Protein AF-A0A3M4RQ58-F1 (afdb_monomer)

Structure (mmCIF, N/CA/C/O backbone):
data_AF-A0A3M4RQ58-F1
#
_entry.id   AF-A0A3M4RQ58-F1
#
loop_
_atom_site.group_PDB
_atom_site.id
_atom_site.type_symbol
_atom_site.label_atom_id
_atom_site.label_alt_id
_atom_site.label_comp_id
_atom_site.label_asym_id
_atom_site.label_entity_id
_atom_site.label_seq_id
_atom_site.pdbx_PDB_ins_code
_atom_site.Cartn_x
_atom_site.Cartn_y
_atom_site.Cartn_z
_atom_site.occupancy
_atom_site.B_iso_or_equiv
_atom_site.auth_seq_id
_atom_site.auth_comp_id
_atom_site.auth_asym_id
_atom_site.auth_atom_id
_atom_site.pdbx_PDB_model_num
ATOM 1 N N . MET A 1 1 ? 8.831 4.103 -53.125 1.00 47.00 1 MET A N 1
ATOM 2 C CA . MET A 1 1 ? 9.579 4.898 -52.125 1.00 47.00 1 MET A CA 1
ATOM 3 C C . MET A 1 1 ? 10.170 3.948 -51.101 1.00 47.00 1 MET A C 1
ATOM 5 O O . MET A 1 1 ? 9.420 3.362 -50.334 1.00 47.00 1 MET A O 1
ATOM 9 N N . THR A 1 2 ? 11.484 3.748 -51.118 1.00 54.84 2 THR A N 1
ATOM 10 C CA . THR A 1 2 ? 12.206 3.005 -50.078 1.00 54.84 2 THR A CA 1
ATOM 11 C C . THR A 1 2 ? 12.645 3.996 -49.006 1.00 54.84 2 THR A C 1
ATOM 13 O O . THR A 1 2 ? 13.491 4.846 -49.263 1.00 54.84 2 THR A O 1
ATOM 16 N N . LEU A 1 3 ? 12.036 3.927 -47.822 1.00 68.44 3 LEU A N 1
ATOM 17 C CA . LEU A 1 3 ? 12.470 4.697 -46.656 1.00 68.44 3 LEU A CA 1
ATOM 18 C C . LEU A 1 3 ? 13.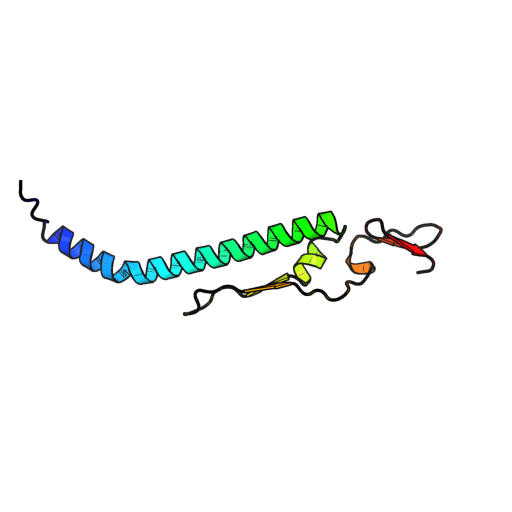738 4.032 -46.105 1.00 68.44 3 LEU A C 1
ATOM 20 O O . LEU A 1 3 ? 13.649 3.081 -45.333 1.00 68.44 3 LEU A O 1
ATOM 24 N N . GLN A 1 4 ? 14.915 4.472 -46.553 1.00 73.56 4 GLN A N 1
ATOM 25 C CA . GLN A 1 4 ? 16.173 4.069 -45.926 1.00 73.56 4 GLN A CA 1
ATOM 26 C C . GLN A 1 4 ? 16.370 4.900 -44.650 1.00 73.56 4 GLN A C 1
ATOM 28 O O . GLN A 1 4 ? 16.407 6.128 -44.741 1.00 73.56 4 GLN A O 1
ATOM 33 N N . PRO A 1 5 ? 16.463 4.266 -43.468 1.00 73.31 5 PRO A N 1
ATOM 34 C CA . PRO A 1 5 ? 16.709 4.988 -42.228 1.00 73.31 5 PRO A CA 1
ATOM 35 C C . PRO A 1 5 ? 18.112 5.598 -42.251 1.00 73.31 5 PRO A C 1
ATOM 37 O O . PRO A 1 5 ? 19.070 4.957 -42.694 1.00 73.31 5 PRO A O 1
ATOM 40 N N . ALA A 1 6 ? 18.241 6.834 -41.767 1.00 81.75 6 ALA A N 1
ATOM 41 C CA . ALA A 1 6 ? 19.548 7.453 -41.612 1.00 81.75 6 ALA A CA 1
ATOM 42 C C . ALA A 1 6 ? 20.350 6.692 -40.543 1.00 81.75 6 ALA A C 1
ATOM 44 O O . ALA A 1 6 ? 19.796 6.199 -39.560 1.00 81.75 6 ALA A O 1
ATOM 45 N N . ALA A 1 7 ? 21.674 6.613 -40.696 1.00 78.81 7 ALA A N 1
ATOM 46 C CA . ALA A 1 7 ? 22.534 5.902 -39.744 1.00 78.81 7 ALA A CA 1
ATOM 47 C C . ALA A 1 7 ? 22.398 6.429 -38.297 1.00 78.81 7 ALA A C 1
ATOM 49 O O . ALA A 1 7 ? 22.503 5.660 -37.344 1.00 78.81 7 ALA A O 1
ATOM 50 N N . ALA A 1 8 ? 22.096 7.723 -38.136 1.00 81.12 8 ALA A N 1
ATOM 51 C CA . ALA A 1 8 ? 21.808 8.343 -36.843 1.00 81.12 8 ALA A CA 1
ATOM 52 C C . ALA A 1 8 ? 20.508 7.824 -36.198 1.00 81.12 8 ALA A C 1
ATOM 54 O O . ALA A 1 8 ? 20.466 7.627 -34.983 1.00 81.12 8 ALA A O 1
ATOM 55 N N . ASP A 1 9 ? 19.472 7.545 -36.996 1.00 81.50 9 ASP A N 1
ATOM 56 C CA . ASP A 1 9 ? 18.206 6.996 -36.497 1.00 81.50 9 ASP A CA 1
ATOM 57 C C . ASP A 1 9 ? 18.390 5.554 -36.015 1.00 81.50 9 ASP A C 1
ATOM 59 O O . ASP A 1 9 ? 17.825 5.156 -34.997 1.00 81.50 9 ASP A O 1
ATOM 63 N N . LEU A 1 10 ? 19.235 4.778 -36.703 1.00 83.31 10 LEU A N 1
ATOM 64 C CA . LEU A 1 10 ? 19.582 3.417 -36.290 1.00 83.31 10 LEU A CA 1
ATOM 65 C C . LEU A 1 10 ? 20.334 3.396 -34.951 1.00 83.31 10 LEU A C 1
ATOM 67 O O . LEU A 1 10 ? 20.018 2.565 -34.102 1.00 83.31 10 LEU A O 1
ATOM 71 N N . ASP A 1 11 ? 21.273 4.322 -34.738 1.00 84.62 11 ASP A N 1
ATOM 72 C CA . ASP A 1 11 ? 22.010 4.461 -33.472 1.00 84.62 11 ASP A CA 1
ATOM 73 C C . ASP A 1 11 ? 21.110 4.946 -32.316 1.00 84.62 11 ASP A C 1
ATOM 75 O O . ASP A 1 11 ? 21.200 4.472 -31.180 1.00 84.62 11 ASP A O 1
ATOM 79 N N . ALA A 1 12 ? 20.170 5.852 -32.598 1.00 83.88 12 ALA A N 1
ATOM 80 C CA . ALA A 1 12 ? 19.162 6.262 -31.623 1.00 83.88 12 ALA A CA 1
ATOM 81 C C . ALA A 1 12 ? 18.236 5.094 -31.235 1.00 83.88 12 ALA A C 1
ATOM 83 O O . ALA A 1 12 ? 17.938 4.904 -30.051 1.00 83.88 12 ALA A O 1
ATOM 84 N N . LEU A 1 13 ? 17.818 4.279 -32.209 1.00 85.50 13 LEU A N 1
ATOM 85 C CA . LEU A 1 13 ? 16.971 3.108 -31.983 1.00 85.50 13 LEU A CA 1
ATOM 86 C C . LEU A 1 13 ? 17.683 2.014 -31.182 1.00 85.50 13 LEU A C 1
ATOM 88 O O . LEU A 1 13 ? 17.069 1.437 -30.284 1.00 85.50 13 LEU A O 1
ATOM 92 N N . THR A 1 14 ? 18.964 1.740 -31.435 1.00 85.88 14 THR A N 1
ATOM 93 C CA . THR A 1 14 ? 19.736 0.764 -30.643 1.00 85.88 14 THR A CA 1
ATOM 94 C C . THR A 1 14 ? 19.957 1.241 -29.212 1.00 85.88 14 THR A C 1
ATOM 96 O O . THR A 1 14 ? 19.743 0.471 -28.271 1.00 85.88 14 THR A O 1
ATOM 99 N N . LYS A 1 15 ? 20.296 2.521 -29.013 1.00 85.88 15 LYS A N 1
ATOM 100 C CA . LYS A 1 15 ? 20.395 3.123 -27.671 1.00 85.88 15 LYS A CA 1
ATOM 101 C C . LYS A 1 15 ? 19.064 3.059 -26.923 1.00 85.88 15 LYS A C 1
ATOM 103 O O . LYS A 1 15 ? 19.033 2.719 -25.740 1.00 85.88 15 LYS A O 1
ATOM 108 N N . PHE A 1 16 ? 17.957 3.331 -27.609 1.00 81.31 16 PHE A N 1
ATOM 109 C CA . PHE A 1 16 ? 16.615 3.210 -27.048 1.00 81.31 16 PHE A CA 1
ATOM 110 C C . PHE A 1 16 ? 16.293 1.759 -26.666 1.00 81.31 16 PHE A C 1
ATOM 112 O O . PHE A 1 16 ? 15.910 1.494 -25.524 1.00 81.31 16 PHE A O 1
ATOM 119 N N . ALA A 1 17 ? 16.526 0.807 -27.571 1.00 83.25 17 ALA A N 1
ATOM 120 C CA . ALA A 1 17 ? 16.285 -0.614 -27.336 1.00 83.25 17 ALA A CA 1
ATOM 121 C C . ALA A 1 17 ? 17.065 -1.155 -26.124 1.00 83.25 17 ALA A C 1
ATOM 123 O O . ALA A 1 17 ? 16.539 -1.985 -25.384 1.00 83.25 17 ALA A O 1
ATOM 124 N N . ALA A 1 18 ? 18.271 -0.643 -25.860 1.00 83.69 18 ALA A N 1
ATOM 125 C CA . ALA A 1 18 ? 19.061 -1.026 -24.690 1.00 83.69 18 ALA A CA 1
ATOM 126 C C . ALA A 1 18 ? 18.449 -0.556 -23.351 1.00 83.69 18 ALA A C 1
ATOM 128 O O . ALA A 1 18 ? 18.575 -1.233 -22.329 1.00 83.69 18 ALA A O 1
ATOM 129 N N . VAL A 1 19 ? 17.771 0.597 -23.330 1.00 86.31 19 VAL A N 1
ATOM 130 C CA . VAL A 1 19 ? 17.257 1.223 -22.094 1.00 86.31 19 VAL A CA 1
ATOM 131 C C . VAL A 1 19 ? 15.801 0.841 -21.803 1.00 86.31 19 VAL A C 1
ATOM 133 O O . VAL A 1 19 ? 15.402 0.728 -20.635 1.00 86.31 19 VAL A O 1
ATOM 136 N N . VAL A 1 20 ? 15.001 0.609 -22.846 1.00 88.31 20 VAL A N 1
ATOM 137 C CA . VAL A 1 20 ? 13.556 0.344 -22.753 1.00 88.31 20 VAL A CA 1
ATOM 138 C C . VAL A 1 20 ? 13.193 -0.806 -21.813 1.00 88.31 20 VAL A C 1
ATOM 140 O O . VAL A 1 20 ? 12.313 -0.589 -20.980 1.00 88.31 20 VAL A O 1
ATOM 143 N N . PRO A 1 21 ? 13.840 -1.987 -21.841 1.00 86.56 21 PRO A N 1
ATOM 144 C CA . PRO A 1 21 ? 13.435 -3.103 -20.985 1.00 86.56 21 PRO A CA 1
ATOM 145 C C . PRO A 1 21 ? 13.501 -2.757 -19.491 1.00 86.56 21 PRO A C 1
ATOM 147 O O . PRO A 1 21 ? 12.587 -3.061 -18.722 1.00 86.56 21 PRO A O 1
ATOM 150 N N . LYS A 1 22 ? 14.550 -2.034 -19.079 1.00 87.12 22 LYS A N 1
ATOM 151 C CA . LYS A 1 22 ? 14.731 -1.582 -17.693 1.00 87.12 22 LYS A CA 1
ATOM 152 C C . LYS A 1 22 ? 13.701 -0.519 -17.310 1.00 87.12 22 LYS A C 1
ATOM 154 O O . LYS A 1 22 ? 13.136 -0.571 -16.214 1.00 87.12 22 LYS A O 1
ATOM 159 N N . ALA A 1 23 ? 13.443 0.435 -18.203 1.00 87.19 23 ALA A N 1
ATOM 160 C CA . ALA A 1 23 ? 12.447 1.481 -17.986 1.00 87.19 23 ALA A CA 1
ATOM 161 C C . ALA A 1 23 ? 11.018 0.911 -17.915 1.00 87.19 23 ALA A C 1
ATOM 163 O O . ALA A 1 23 ? 10.249 1.290 -17.028 1.00 87.19 23 ALA A O 1
ATOM 164 N N . ALA A 1 24 ? 10.688 -0.047 -18.784 1.00 86.94 24 ALA A N 1
ATOM 165 C CA . ALA A 1 24 ? 9.409 -0.747 -18.815 1.00 86.94 24 ALA A CA 1
ATOM 166 C C . ALA A 1 24 ? 9.174 -1.550 -17.527 1.00 86.94 24 ALA A C 1
ATOM 168 O O . ALA A 1 24 ? 8.131 -1.395 -16.890 1.00 86.94 24 ALA A O 1
ATOM 169 N N . ALA A 1 25 ? 10.172 -2.313 -17.065 1.00 87.88 25 ALA A N 1
ATOM 170 C CA . ALA A 1 25 ? 10.090 -3.033 -15.793 1.00 87.88 25 ALA A CA 1
ATOM 171 C C . ALA A 1 25 ? 9.874 -2.077 -14.601 1.00 87.88 25 ALA A C 1
ATOM 173 O O . ALA A 1 25 ? 9.055 -2.332 -13.711 1.00 87.88 25 ALA A O 1
ATOM 174 N N . ALA A 1 26 ? 10.554 -0.925 -14.592 1.00 89.06 26 ALA A N 1
ATOM 175 C CA . ALA A 1 26 ? 10.350 0.097 -13.568 1.00 89.06 26 ALA A CA 1
ATOM 176 C C . ALA A 1 26 ? 8.938 0.710 -13.624 1.00 89.06 26 ALA A C 1
ATOM 178 O O . ALA A 1 26 ? 8.317 0.926 -12.578 1.00 89.06 26 ALA A O 1
ATOM 179 N N . ALA A 1 27 ? 8.411 0.978 -14.822 1.00 90.25 27 ALA A N 1
ATOM 180 C CA . ALA A 1 27 ? 7.052 1.478 -15.015 1.00 90.25 27 ALA A CA 1
ATOM 181 C C . ALA A 1 27 ? 6.002 0.468 -14.526 1.00 90.25 27 ALA A C 1
ATOM 183 O O . ALA A 1 27 ? 5.113 0.836 -13.754 1.00 90.25 27 ALA A O 1
ATOM 184 N N . GLN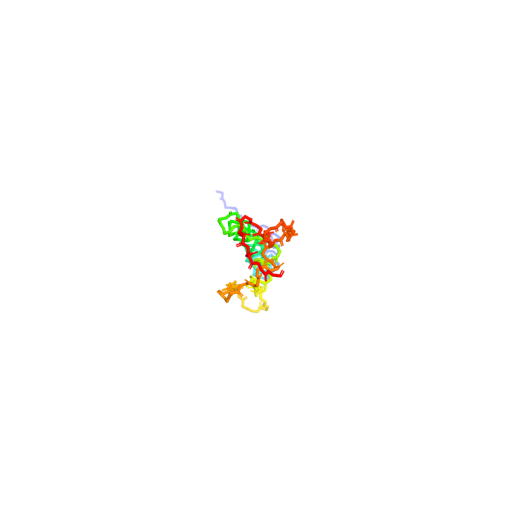 A 1 28 ? 6.160 -0.812 -14.870 1.00 89.62 28 GLN A N 1
ATOM 185 C CA . GLN A 1 28 ? 5.296 -1.894 -14.398 1.00 89.62 28 GLN A CA 1
ATOM 186 C C . GLN A 1 28 ? 5.299 -1.988 -12.867 1.00 89.62 28 GLN A C 1
ATOM 188 O O . GLN A 1 28 ? 4.241 -2.019 -12.235 1.00 89.62 28 GLN A O 1
ATOM 193 N N . ARG A 1 29 ? 6.479 -1.937 -12.237 1.00 91.06 29 ARG A N 1
ATOM 194 C CA . ARG A 1 29 ? 6.602 -1.939 -10.771 1.00 91.06 29 ARG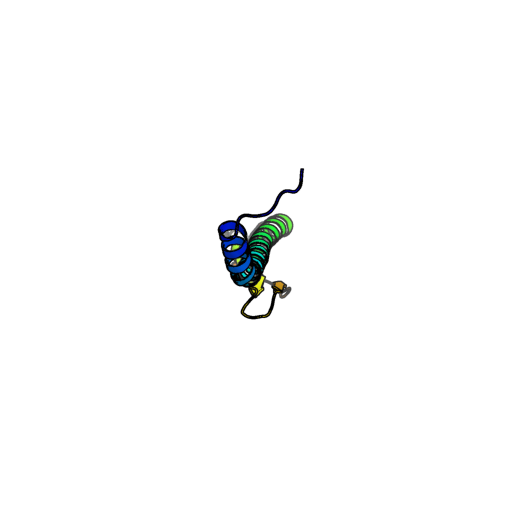 A CA 1
ATOM 195 C C . ARG A 1 29 ? 5.887 -0.751 -10.123 1.00 91.06 29 ARG A C 1
ATOM 197 O O . ARG A 1 29 ? 5.217 -0.914 -9.099 1.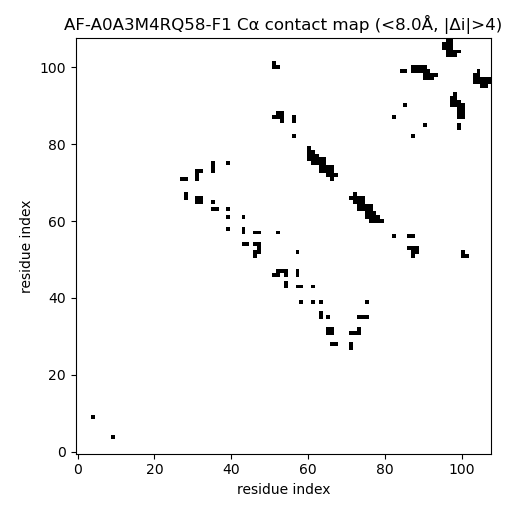00 91.06 29 ARG A O 1
ATOM 204 N N . ARG A 1 30 ? 6.000 0.449 -10.705 1.00 91.75 30 ARG A N 1
ATOM 205 C CA . ARG A 1 30 ? 5.270 1.638 -10.230 1.00 91.75 30 ARG A CA 1
ATOM 206 C C . ARG A 1 30 ? 3.763 1.454 -10.355 1.00 91.75 30 ARG A C 1
ATOM 208 O O . ARG A 1 30 ? 3.054 1.783 -9.405 1.00 91.75 30 ARG A O 1
ATOM 215 N N . ALA A 1 31 ? 3.288 0.906 -11.473 1.00 93.94 31 ALA A N 1
ATOM 216 C CA . ALA A 1 31 ? 1.873 0.624 -11.681 1.00 93.94 31 ALA A CA 1
ATOM 217 C C . ALA A 1 31 ? 1.336 -0.326 -10.599 1.00 93.94 31 ALA A C 1
ATOM 219 O O . ALA A 1 31 ? 0.379 0.023 -9.912 1.00 93.94 31 ALA A O 1
ATOM 220 N N . ILE A 1 32 ? 2.020 -1.447 -10.340 1.00 92.56 32 ILE A N 1
ATOM 221 C CA . ILE A 1 32 ? 1.643 -2.407 -9.287 1.00 92.56 32 ILE A CA 1
ATOM 222 C C . ILE A 1 32 ? 1.557 -1.727 -7.916 1.00 92.56 32 ILE A C 1
ATOM 224 O O . ILE A 1 32 ? 0.561 -1.857 -7.202 1.00 92.56 32 ILE A O 1
ATOM 228 N N . ASN A 1 33 ? 2.584 -0.962 -7.543 1.00 93.75 33 ASN A N 1
ATOM 229 C CA . ASN A 1 33 ? 2.625 -0.293 -6.244 1.00 93.75 33 ASN A CA 1
ATOM 230 C C . ASN A 1 33 ? 1.553 0.802 -6.110 1.00 93.75 33 ASN A C 1
ATOM 232 O O . ASN A 1 33 ? 1.010 1.008 -5.020 1.00 93.75 33 ASN A O 1
ATOM 236 N N . LYS A 1 34 ? 1.210 1.486 -7.209 1.00 95.56 34 LYS A N 1
ATOM 237 C CA . LYS A 1 34 ? 0.113 2.460 -7.248 1.00 95.56 34 LYS A CA 1
ATOM 238 C C . LYS A 1 34 ? -1.234 1.763 -7.059 1.00 95.56 34 LYS A C 1
ATOM 240 O O . LYS A 1 34 ? -2.018 2.208 -6.221 1.00 95.56 34 LYS A O 1
ATOM 245 N N . THR A 1 35 ? -1.455 0.639 -7.738 1.00 94.94 35 THR A N 1
ATOM 246 C CA . THR A 1 35 ? -2.666 -0.179 -7.588 1.00 94.94 35 THR A CA 1
ATOM 247 C C . THR A 1 35 ? -2.810 -0.705 -6.163 1.00 94.94 35 THR A C 1
ATOM 249 O O . 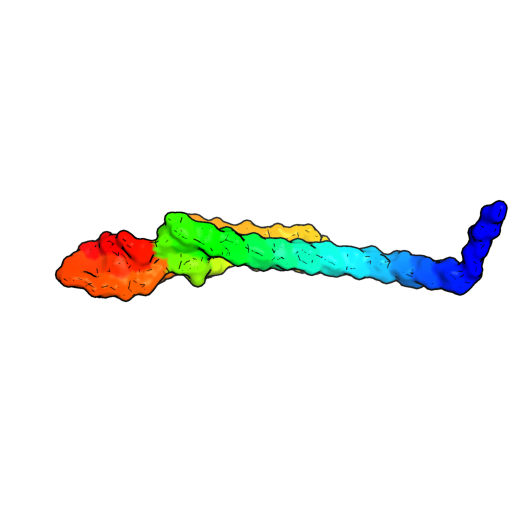THR A 1 35 ? -3.874 -0.559 -5.570 1.00 94.94 35 THR A O 1
ATOM 252 N N . LEU A 1 36 ? -1.739 -1.212 -5.545 1.00 93.81 36 LEU A N 1
ATOM 253 C CA . LEU A 1 36 ? -1.768 -1.644 -4.141 1.00 93.81 36 LEU A CA 1
ATOM 254 C C . LEU A 1 36 ? -2.169 -0.514 -3.184 1.00 93.81 36 LEU A C 1
ATOM 256 O O . LEU A 1 36 ? -2.976 -0.718 -2.276 1.00 93.81 36 LEU A O 1
ATOM 260 N N . ARG A 1 37 ? -1.622 0.693 -3.376 1.00 93.44 37 ARG A N 1
ATOM 261 C CA . ARG A 1 37 ? -1.961 1.867 -2.555 1.00 93.44 37 ARG A CA 1
ATOM 262 C C . ARG A 1 37 ? -3.418 2.290 -2.745 1.00 93.44 37 ARG A C 1
ATOM 264 O O . ARG A 1 37 ? -4.093 2.636 -1.769 1.00 93.44 37 ARG A O 1
ATOM 271 N N . TRP A 1 38 ? -3.890 2.261 -3.988 1.00 95.50 38 TRP A N 1
ATOM 272 C CA . TRP A 1 38 ? -5.271 2.570 -4.343 1.00 95.50 38 TRP A CA 1
ATOM 273 C C . TRP A 1 38 ? -6.250 1.559 -3.728 1.00 95.50 38 TRP A C 1
ATOM 275 O O . TRP A 1 38 ? -7.186 1.979 -3.043 1.00 95.50 38 TRP A O 1
ATOM 285 N N . LEU A 1 39 ? -5.967 0.256 -3.852 1.00 94.06 39 LEU A N 1
ATOM 286 C CA . LEU A 1 39 ? -6.737 -0.831 -3.238 1.00 94.06 3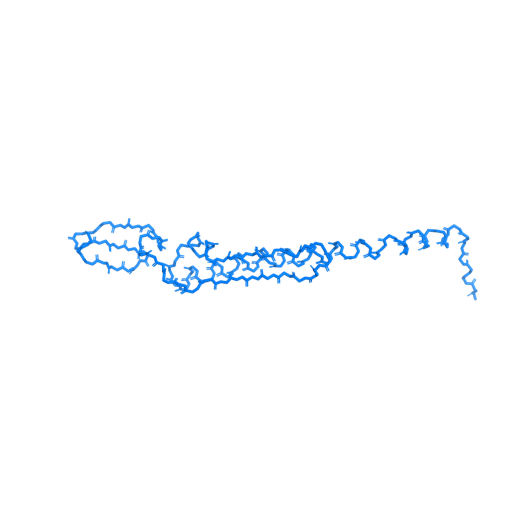9 LEU A CA 1
ATOM 287 C C . LEU A 1 39 ? -6.774 -0.699 -1.716 1.00 94.06 39 LEU A C 1
ATOM 289 O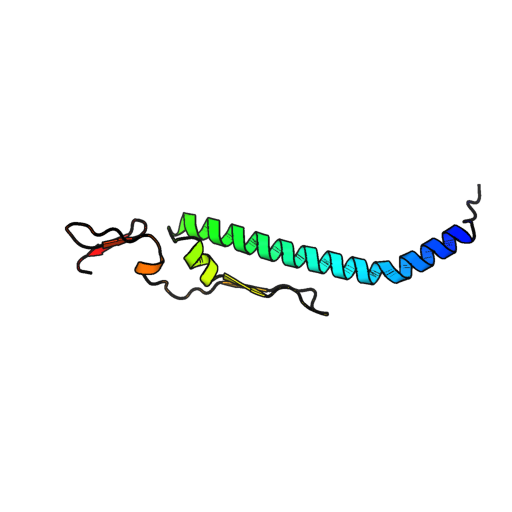 O . LEU A 1 39 ? -7.850 -0.729 -1.123 1.00 94.06 39 LEU A O 1
ATOM 293 N N . ARG A 1 40 ? -5.616 -0.457 -1.079 1.00 93.44 40 ARG A N 1
ATOM 294 C CA . ARG A 1 40 ? -5.532 -0.250 0.375 1.00 93.44 40 ARG A CA 1
ATOM 295 C C . ARG A 1 40 ? -6.473 0.856 0.855 1.00 93.44 40 ARG A C 1
ATOM 297 O O . ARG A 1 40 ? -7.040 0.786 1.942 1.00 93.44 40 ARG A O 1
ATOM 304 N N . THR A 1 41 ? -6.618 1.898 0.047 1.00 93.69 41 THR A N 1
ATOM 305 C CA . THR A 1 41 ? -7.464 3.046 0.366 1.00 93.69 41 THR A CA 1
ATOM 306 C C . THR A 1 41 ? -8.943 2.740 0.157 1.00 93.69 41 THR A C 1
ATOM 308 O O . THR A 1 41 ? -9.741 3.072 1.031 1.00 93.69 41 THR A O 1
ATOM 311 N N . HIS A 1 42 ? -9.304 2.111 -0.964 1.00 94.75 42 HIS A N 1
ATOM 312 C CA . HIS A 1 42 ? -10.697 1.810 -1.298 1.00 94.75 42 HIS A CA 1
ATOM 313 C C . HIS A 1 42 ? -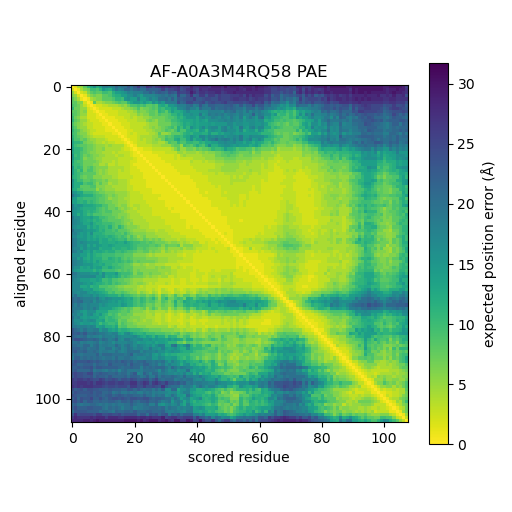11.288 0.754 -0.370 1.00 94.75 42 HIS A C 1
ATOM 315 O O . HIS A 1 42 ? -12.333 1.004 0.222 1.00 94.75 42 HIS A O 1
ATOM 321 N N . ILE A 1 43 ? -10.570 -0.348 -0.135 1.00 91.94 43 ILE A N 1
ATOM 322 C CA . ILE A 1 43 ? -11.007 -1.402 0.791 1.00 91.94 43 ILE A CA 1
ATOM 323 C C . ILE A 1 43 ? -11.228 -0.822 2.190 1.00 91.94 43 ILE A C 1
ATOM 325 O O . ILE A 1 43 ? -12.277 -1.031 2.787 1.00 91.94 43 ILE A O 1
ATOM 329 N N . ALA A 1 44 ? -10.285 -0.024 2.703 1.00 90.88 44 ALA A N 1
ATOM 330 C CA . ALA A 1 44 ? -10.423 0.541 4.043 1.00 90.88 44 ALA A CA 1
ATOM 331 C C . ALA A 1 44 ? -11.601 1.523 4.178 1.00 90.88 44 ALA A C 1
ATOM 333 O O . ALA A 1 44 ? -12.210 1.601 5.244 1.00 90.88 44 ALA A O 1
ATOM 334 N N . ARG A 1 45 ? -11.918 2.281 3.120 1.00 91.88 45 ARG A N 1
ATOM 335 C CA . ARG A 1 45 ? -13.075 3.190 3.097 1.00 91.88 45 ARG A CA 1
ATOM 336 C C . ARG A 1 45 ? -14.393 2.436 3.012 1.00 91.88 45 ARG A C 1
ATOM 338 O O . ARG A 1 45 ? -15.340 2.828 3.685 1.00 91.88 45 ARG A O 1
ATOM 345 N N . GLU A 1 46 ? -14.448 1.393 2.192 1.00 92.81 46 GLU A N 1
ATOM 346 C CA . GLU A 1 46 ? -15.662 0.607 1.998 1.00 92.81 46 GLU A CA 1
ATOM 347 C C . GLU A 1 46 ? -15.997 -0.197 3.254 1.00 92.81 46 GLU A C 1
ATOM 349 O O . GLU A 1 46 ? -17.070 -0.017 3.823 1.00 92.81 46 GLU A O 1
ATOM 354 N N . VAL A 1 47 ? -15.032 -0.961 3.776 1.00 89.12 47 VAL A N 1
ATOM 355 C CA . VAL A 1 47 ? -15.193 -1.723 5.025 1.00 89.12 47 VAL A CA 1
ATOM 356 C C . VAL A 1 47 ? -15.525 -0.795 6.191 1.00 89.12 47 VAL A C 1
ATOM 358 O O . VAL A 1 47 ? -16.412 -1.088 6.984 1.00 89.12 47 VAL A O 1
ATOM 361 N N . GLY A 1 48 ? -14.862 0.362 6.286 1.00 86.56 48 GLY A N 1
ATOM 362 C CA . GLY A 1 48 ? -15.160 1.327 7.341 1.00 86.56 48 GLY A CA 1
ATOM 363 C C . GLY A 1 48 ? -16.598 1.858 7.292 1.00 86.56 48 GLY A C 1
ATOM 364 O O . GLY A 1 48 ? -17.198 2.085 8.343 1.00 86.56 48 GLY A O 1
ATOM 365 N N . ARG A 1 49 ? -17.170 2.013 6.089 1.00 88.25 49 ARG A N 1
ATOM 366 C CA . ARG A 1 49 ? -18.561 2.446 5.892 1.00 88.25 49 ARG A CA 1
ATOM 367 C C . ARG A 1 49 ? -19.554 1.330 6.217 1.00 88.25 49 ARG A C 1
ATOM 369 O O . ARG A 1 49 ? -20.504 1.587 6.950 1.00 88.25 49 ARG A O 1
ATOM 376 N N . GLN A 1 50 ? -19.320 0.126 5.695 1.00 87.81 50 GLN A N 1
ATOM 377 C CA . GLN A 1 50 ? -20.214 -1.027 5.858 1.00 87.81 50 GLN A CA 1
ATOM 378 C C . GLN A 1 50 ? -20.261 -1.502 7.315 1.00 87.81 50 GLN A C 1
ATOM 380 O O . GLN A 1 50 ? -21.331 -1.583 7.909 1.00 87.81 50 GLN A O 1
ATOM 385 N N . GLU A 1 51 ? -19.097 -1.702 7.933 1.00 83.88 51 GLU A N 1
ATOM 386 C CA . GLU A 1 51 ? -18.984 -2.263 9.287 1.00 83.88 51 GLU A CA 1
ATOM 387 C C . GLU A 1 51 ? -19.049 -1.209 10.401 1.00 83.88 51 GLU A C 1
ATOM 389 O O . GLU A 1 51 ? -18.975 -1.529 11.597 1.00 83.88 51 GLU A O 1
ATOM 394 N N . ARG A 1 52 ? -19.144 0.074 10.021 1.00 83.69 52 ARG A N 1
ATOM 395 C CA . ARG A 1 52 ? -19.025 1.229 10.925 1.00 83.69 52 ARG A CA 1
ATOM 396 C C . ARG A 1 52 ? -17.767 1.112 11.793 1.00 83.69 52 ARG A C 1
ATOM 398 O O . ARG A 1 52 ? -17.822 1.179 13.020 1.00 83.69 52 ARG A O 1
ATOM 405 N N . ILE A 1 53 ? -16.626 0.886 11.147 1.00 84.25 53 ILE A N 1
ATOM 406 C CA . ILE A 1 53 ? -15.306 0.808 11.784 1.00 84.25 53 ILE A CA 1
ATOM 407 C C . ILE A 1 53 ? -14.477 2.002 11.314 1.00 84.25 53 ILE A C 1
ATOM 409 O O . ILE A 1 53 ? -14.476 2.366 10.140 1.00 84.25 53 ILE A O 1
ATOM 413 N N . ALA A 1 54 ? -13.724 2.618 12.219 1.00 85.62 54 ALA A N 1
ATOM 414 C CA . ALA A 1 54 ? -12.790 3.675 11.884 1.00 85.62 54 ALA A CA 1
ATOM 415 C C . ALA A 1 54 ? -11.797 3.190 10.817 1.00 85.62 54 ALA A C 1
ATOM 417 O O . ALA A 1 54 ? -11.098 2.191 10.998 1.00 85.62 54 ALA A O 1
ATOM 418 N N . VAL A 1 55 ? -11.669 3.948 9.724 1.00 87.06 55 VAL A N 1
ATOM 419 C CA . VAL A 1 55 ? -10.768 3.631 8.599 1.00 87.06 55 VAL A CA 1
ATOM 420 C C . VAL A 1 55 ? -9.328 3.390 9.074 1.00 87.06 55 VAL A C 1
ATOM 422 O O . VAL A 1 55 ? -8.618 2.559 8.510 1.00 87.06 55 VAL A O 1
ATOM 425 N N . ALA A 1 56 ? -8.892 4.079 10.135 1.00 85.81 56 ALA A N 1
ATOM 426 C CA . ALA A 1 56 ? -7.582 3.877 10.752 1.00 85.81 56 ALA A CA 1
ATOM 427 C C . ALA A 1 56 ? -7.402 2.456 11.317 1.00 85.81 56 ALA A C 1
ATOM 429 O O . ALA A 1 56 ? -6.374 1.831 11.055 1.00 85.81 56 ALA A O 1
ATOM 430 N N . ALA A 1 57 ? -8.405 1.918 12.015 1.00 86.00 57 ALA A N 1
ATOM 431 C CA . ALA A 1 57 ? -8.371 0.560 12.555 1.00 86.00 57 ALA A CA 1
ATOM 432 C C . ALA A 1 57 ? -8.365 -0.491 11.434 1.00 86.00 57 ALA A C 1
ATOM 434 O O . ALA A 1 57 ? -7.581 -1.437 11.475 1.00 86.00 57 ALA A O 1
ATOM 435 N N . VAL A 1 58 ? -9.143 -0.272 10.368 1.00 87.19 58 VAL A N 1
ATOM 436 C CA . VAL A 1 58 ? -9.125 -1.144 9.180 1.00 87.19 58 VAL A CA 1
ATOM 437 C C . VAL A 1 58 ? -7.749 -1.116 8.494 1.00 87.19 58 VAL A C 1
ATOM 439 O O . VAL A 1 58 ? -7.191 -2.154 8.140 1.00 87.19 58 VAL A O 1
ATOM 442 N N . ARG A 1 59 ? -7.131 0.066 8.361 1.00 88.62 59 ARG A N 1
ATOM 443 C CA . ARG A 1 59 ? -5.789 0.227 7.765 1.00 88.62 59 ARG A CA 1
ATOM 444 C C . ARG A 1 59 ? -4.667 -0.434 8.561 1.00 88.62 59 ARG A C 1
ATOM 446 O O . ARG A 1 59 ? -3.657 -0.776 7.945 1.00 88.62 59 ARG A O 1
ATOM 453 N N . GLN A 1 60 ? -4.816 -0.587 9.879 1.00 87.75 60 GLN A N 1
ATOM 454 C CA . GLN A 1 60 ? -3.869 -1.335 10.717 1.00 87.75 60 GLN A CA 1
ATOM 455 C C . GLN A 1 60 ? -3.899 -2.837 10.402 1.00 87.75 60 GLN A C 1
ATOM 457 O O . GLN A 1 60 ? -2.874 -3.507 10.517 1.00 87.75 60 GLN A O 1
ATOM 462 N N . ARG A 1 61 ? -5.048 -3.360 9.956 1.00 87.38 61 ARG A N 1
ATOM 463 C CA . ARG A 1 61 ? -5.215 -4.768 9.558 1.00 87.38 61 ARG A CA 1
ATOM 464 C C . ARG A 1 61 ? -4.888 -5.041 8.093 1.00 87.38 61 ARG A C 1
ATOM 466 O O . ARG A 1 61 ? -4.663 -6.190 7.723 1.00 87.38 61 ARG A O 1
ATOM 473 N N . LEU A 1 62 ? -4.814 -3.995 7.274 1.00 90.44 62 LEU A N 1
ATOM 474 C CA . LEU A 1 62 ? -4.497 -4.085 5.855 1.00 90.44 62 LEU A CA 1
ATOM 475 C C . LEU A 1 62 ? -2.996 -3.852 5.613 1.00 90.44 62 LEU A C 1
ATOM 477 O O . LEU A 1 62 ? -2.528 -2.708 5.547 1.00 90.44 62 LEU A O 1
ATOM 481 N N . ARG A 1 63 ? -2.238 -4.946 5.479 1.00 90.31 63 ARG A N 1
ATOM 482 C CA . ARG A 1 63 ? -0.790 -4.940 5.220 1.00 90.31 63 ARG A CA 1
ATOM 483 C C . ARG A 1 63 ? -0.516 -5.037 3.722 1.00 90.31 63 ARG A C 1
ATOM 485 O O . ARG A 1 63 ? -0.936 -5.986 3.066 1.00 90.31 63 ARG A O 1
ATOM 492 N N . ALA A 1 64 ? 0.201 -4.054 3.184 1.00 90.69 64 ALA A N 1
ATOM 493 C CA . ALA A 1 64 ? 0.624 -4.042 1.788 1.00 90.69 64 ALA A CA 1
ATOM 494 C C . ALA A 1 64 ? 2.096 -4.449 1.688 1.00 90.69 64 ALA A C 1
ATOM 496 O O . ALA A 1 64 ? 2.950 -3.848 2.337 1.00 90.69 64 ALA A O 1
ATOM 497 N N . TYR A 1 65 ? 2.376 -5.432 0.843 1.00 91.62 65 TYR A N 1
ATOM 498 C CA . TYR A 1 65 ? 3.712 -5.890 0.494 1.00 91.62 65 TYR A CA 1
ATOM 499 C C . TYR A 1 65 ? 3.993 -5.421 -0.939 1.00 91.62 65 TYR A C 1
ATOM 501 O O . TYR A 1 65 ? 3.445 -5.997 -1.888 1.00 91.62 65 TYR A O 1
ATOM 509 N N . PRO A 1 66 ? 4.745 -4.320 -1.109 1.00 88.50 66 PRO A N 1
ATOM 510 C CA . PRO A 1 66 ? 5.000 -3.748 -2.423 1.00 88.50 66 PRO A CA 1
ATOM 511 C C . PRO A 1 66 ? 5.854 -4.687 -3.273 1.00 88.50 66 PRO A C 1
ATOM 513 O O . PRO A 1 66 ? 6.676 -5.437 -2.751 1.00 88.50 66 PRO A O 1
ATOM 516 N N . ALA A 1 67 ? 5.701 -4.591 -4.593 1.00 88.00 67 ALA A N 1
ATOM 517 C CA . ALA A 1 67 ? 6.585 -5.277 -5.524 1.00 88.00 67 ALA A CA 1
ATOM 518 C C . ALA A 1 67 ? 8.014 -4.734 -5.362 1.00 88.00 67 ALA A C 1
ATOM 520 O O . ALA A 1 67 ? 8.236 -3.510 -5.416 1.00 88.00 67 ALA A O 1
ATOM 521 N N . SER A 1 68 ? 8.982 -5.629 -5.149 1.00 82.19 68 SER A N 1
ATOM 522 C CA . SER A 1 68 ? 10.392 -5.291 -4.963 1.00 82.19 68 SER A CA 1
ATOM 523 C C . SER A 1 68 ? 11.343 -6.178 -5.762 1.00 82.19 68 SER A C 1
ATOM 525 O O . SER A 1 68 ? 11.034 -7.324 -6.074 1.00 82.19 68 SER A O 1
ATOM 527 N N . GLY A 1 69 ? 12.498 -5.608 -6.129 1.00 76.44 69 GLY A N 1
ATOM 528 C CA . GLY A 1 69 ? 13.519 -6.301 -6.916 1.00 76.44 69 GLY A CA 1
ATOM 529 C C . GLY A 1 69 ? 12.959 -6.900 -8.209 1.00 76.44 69 GLY A C 1
ATOM 530 O O . GLY A 1 69 ? 12.245 -6.222 -8.951 1.00 76.44 69 GLY A O 1
ATOM 531 N N . SER A 1 70 ? 13.276 -8.172 -8.439 1.00 69.25 70 SER A N 1
ATOM 532 C CA . SER A 1 70 ? 12.856 -8.985 -9.588 1.00 69.25 70 SER A CA 1
ATOM 533 C C . SER A 1 70 ? 11.388 -9.427 -9.521 1.00 69.25 70 SER A C 1
ATOM 535 O O . SER A 1 70 ? 10.822 -9.858 -10.523 1.00 69.25 70 SER A O 1
ATOM 537 N N . ALA A 1 71 ? 10.749 -9.336 -8.351 1.00 71.94 71 ALA A N 1
ATOM 538 C CA . ALA A 1 71 ? 9.381 -9.792 -8.166 1.00 71.94 71 ALA A CA 1
ATOM 539 C C . ALA A 1 71 ? 8.390 -8.730 -8.670 1.00 71.94 71 ALA A C 1
ATOM 541 O O . ALA A 1 71 ? 8.113 -7.733 -8.001 1.00 71.94 71 ALA A O 1
ATOM 542 N N . MET A 1 72 ? 7.797 -8.970 -9.841 1.00 79.88 72 MET A N 1
ATOM 543 C CA . MET A 1 72 ? 6.742 -8.129 -10.432 1.00 79.88 72 MET A CA 1
ATOM 544 C C . MET A 1 72 ? 5.351 -8.419 -9.843 1.00 79.88 72 MET A C 1
ATOM 546 O O . MET A 1 72 ? 4.335 -8.321 -10.527 1.00 79.88 72 MET A O 1
ATOM 550 N N . ARG A 1 73 ? 5.281 -8.800 -8.564 1.00 83.75 73 ARG A N 1
ATOM 551 C CA . ARG A 1 73 ? 4.024 -9.099 -7.872 1.00 83.75 73 ARG A CA 1
ATOM 552 C C . ARG A 1 73 ? 3.967 -8.352 -6.551 1.00 83.75 73 ARG A C 1
ATOM 554 O O . ARG A 1 73 ? 4.909 -8.376 -5.768 1.00 83.75 73 ARG A O 1
ATOM 561 N N . GLY A 1 74 ? 2.837 -7.699 -6.318 1.00 86.56 74 GLY A N 1
ATOM 562 C CA . GLY A 1 74 ? 2.480 -7.116 -5.033 1.00 86.56 74 GLY A CA 1
ATOM 563 C C . GLY A 1 74 ? 1.507 -8.022 -4.282 1.00 86.56 74 GLY A C 1
ATOM 564 O O . GLY A 1 74 ? 0.679 -8.678 -4.912 1.00 86.56 74 GLY A O 1
ATOM 565 N N . LYS A 1 75 ? 1.574 -8.051 -2.949 1.00 90.56 75 LYS A N 1
ATOM 566 C CA . LYS A 1 75 ? 0.611 -8.779 -2.105 1.00 90.56 75 LYS A CA 1
ATOM 567 C C . LYS A 1 75 ? -0.110 -7.804 -1.180 1.00 90.56 75 LYS A C 1
ATOM 569 O O . LYS A 1 75 ? 0.509 -6.925 -0.586 1.00 90.56 75 LYS A O 1
ATOM 574 N N . LEU A 1 76 ? -1.419 -7.979 -1.032 1.00 91.62 76 LEU A N 1
ATOM 575 C CA . LEU A 1 76 ? -2.236 -7.253 -0.066 1.00 91.62 76 LEU A CA 1
ATOM 576 C C . LEU A 1 76 ? -2.862 -8.269 0.888 1.00 91.62 76 LEU A C 1
ATOM 578 O O . LEU A 1 76 ? -3.542 -9.187 0.443 1.00 91.62 76 LEU A O 1
ATOM 582 N N . TRP A 1 77 ? -2.593 -8.129 2.183 1.00 91.88 77 TRP A N 1
ATOM 583 C CA . TRP A 1 77 ? -3.121 -9.007 3.223 1.00 91.88 77 TRP A CA 1
ATOM 584 C C . TRP A 1 77 ? -4.100 -8.249 4.111 1.00 91.88 77 TRP A C 1
ATOM 586 O O . TRP A 1 77 ? -3.773 -7.165 4.601 1.00 91.88 77 TRP A O 1
ATOM 596 N N . PHE A 1 78 ? -5.268 -8.838 4.346 1.00 89.62 78 PHE A N 1
ATOM 597 C CA . PHE A 1 78 ? -6.284 -8.312 5.246 1.00 89.62 78 PHE A CA 1
ATOM 598 C C . PHE A 1 78 ? -6.490 -9.288 6.406 1.00 89.62 78 PHE A C 1
ATOM 600 O O . PHE A 1 78 ? -6.913 -10.419 6.193 1.00 89.62 78 PHE A O 1
ATOM 607 N N . GLY A 1 79 ? -6.138 -8.868 7.622 1.00 86.75 79 GLY A N 1
ATOM 608 C CA . GLY A 1 79 ? -6.352 -9.680 8.823 1.00 86.75 79 GLY A CA 1
ATOM 609 C C . GLY A 1 79 ? -7.812 -9.643 9.276 1.00 86.75 79 GLY A C 1
ATOM 610 O O . GLY A 1 79 ? -8.382 -8.557 9.374 1.00 86.75 79 GLY A O 1
ATOM 611 N N . LEU A 1 80 ? -8.378 -10.811 9.588 1.00 81.75 80 LEU A N 1
ATOM 612 C CA . LEU A 1 80 ? -9.788 -10.984 9.967 1.00 81.75 80 LEU A CA 1
ATOM 613 C C . LEU A 1 80 ? -10.017 -11.115 11.482 1.00 81.75 80 LEU A C 1
ATOM 615 O O . LEU A 1 80 ? -11.153 -11.302 11.907 1.00 81.75 80 LEU A O 1
ATOM 619 N N . ASP A 1 81 ? -8.972 -11.005 12.309 1.00 80.25 81 ASP A N 1
ATOM 620 C CA . ASP A 1 81 ? -9.131 -11.158 13.761 1.00 80.25 81 ASP A CA 1
ATOM 621 C C . ASP A 1 81 ? -10.035 -10.065 14.343 1.00 80.25 81 ASP A C 1
ATOM 623 O O . ASP A 1 81 ? -10.039 -8.924 13.866 1.00 80.25 81 ASP A O 1
ATOM 627 N N . ALA A 1 82 ? -10.718 -10.371 15.445 1.00 75.69 82 ALA A N 1
ATOM 628 C CA . ALA A 1 82 ? -11.594 -9.423 16.120 1.00 75.69 82 ALA A CA 1
ATOM 629 C C . ALA A 1 82 ? -10.871 -8.105 16.473 1.00 75.69 82 ALA A C 1
ATOM 631 O O . ALA A 1 82 ? -9.694 -8.077 16.852 1.00 75.69 82 ALA A O 1
ATOM 632 N N . ILE A 1 83 ? -11.581 -6.983 16.338 1.00 77.94 83 ILE A N 1
ATOM 633 C CA . ILE A 1 83 ? -11.099 -5.647 16.709 1.00 77.94 83 ILE A CA 1
ATOM 634 C C . ILE A 1 83 ? -11.759 -5.262 18.035 1.00 77.94 83 ILE A C 1
ATOM 636 O O . ILE A 1 83 ? -12.974 -5.367 18.175 1.00 77.94 83 ILE A O 1
ATOM 640 N N . SER A 1 84 ? -10.968 -4.797 19.009 1.00 75.00 84 SER A N 1
ATOM 641 C CA . SER A 1 84 ? -11.508 -4.359 20.301 1.00 75.00 84 SER A CA 1
ATOM 642 C C . SER A 1 84 ? -12.473 -3.185 20.125 1.00 75.00 84 SER A C 1
ATOM 644 O O . SER A 1 84 ? -12.180 -2.252 19.373 1.00 75.00 84 SER A O 1
ATOM 646 N N . ALA A 1 85 ? -13.586 -3.189 20.865 1.00 73.19 85 ALA A N 1
ATOM 647 C CA . ALA A 1 85 ? -14.629 -2.166 20.773 1.00 73.19 85 ALA A CA 1
ATOM 648 C C . ALA A 1 85 ? -14.079 -0.735 20.886 1.00 73.19 85 ALA A C 1
ATOM 650 O O . ALA A 1 85 ? -14.462 0.131 20.107 1.00 73.19 85 ALA A O 1
ATOM 651 N N . SER A 1 86 ? -13.100 -0.509 21.765 1.00 73.62 86 SER A N 1
ATOM 652 C CA . SER A 1 86 ? -12.409 0.775 21.953 1.00 73.62 86 SER A CA 1
ATOM 653 C C . SER A 1 86 ? -11.692 1.318 20.710 1.00 73.62 86 SER A C 1
ATOM 655 O O . SER A 1 86 ? -11.496 2.523 20.592 1.00 73.62 86 SER A O 1
ATOM 657 N N . ARG A 1 87 ? -11.288 0.447 19.776 1.00 73.06 87 ARG A N 1
ATOM 658 C CA . ARG A 1 87 ? -10.537 0.813 18.561 1.00 73.06 87 ARG A CA 1
ATOM 659 C C . ARG A 1 87 ? -11.424 1.005 17.335 1.00 73.06 87 ARG A C 1
ATOM 661 O O . ARG A 1 87 ? -10.962 1.528 16.325 1.00 73.06 87 ARG A O 1
ATOM 668 N N . ILE A 1 88 ? -12.688 0.600 17.414 1.00 77.38 88 ILE A N 1
ATOM 669 C CA . ILE A 1 88 ? -13.637 0.659 16.299 1.00 77.38 88 ILE A CA 1
ATOM 670 C C . ILE A 1 88 ? -14.073 2.099 16.000 1.00 77.38 88 ILE A C 1
ATOM 672 O O . ILE A 1 88 ? -14.406 2.412 14.863 1.00 77.38 88 ILE A O 1
ATOM 676 N N . GLY A 1 89 ? -14.048 3.004 16.974 1.00 74.06 89 GLY A N 1
ATOM 677 C CA . GLY A 1 89 ? -14.429 4.397 16.772 1.00 74.06 89 GLY A CA 1
ATOM 678 C C . GLY A 1 89 ? -14.306 5.213 18.049 1.00 74.06 89 GLY A C 1
ATOM 679 O O . GLY A 1 89 ? -13.813 4.725 19.062 1.00 74.06 89 GLY A O 1
ATOM 680 N N . ARG A 1 90 ? -14.769 6.466 18.012 1.00 75.06 90 ARG A N 1
ATOM 681 C CA . ARG A 1 90 ? -14.797 7.315 19.207 1.00 75.06 90 ARG A CA 1
ATOM 682 C C . ARG A 1 90 ? -15.808 6.749 20.203 1.00 75.06 90 ARG A C 1
ATOM 684 O O . ARG A 1 90 ? -16.996 6.665 19.890 1.00 75.06 90 ARG A O 1
ATOM 691 N N . ALA A 1 91 ? -15.328 6.370 21.382 1.00 77.19 91 ALA A N 1
ATOM 692 C CA . ALA A 1 91 ? -16.182 5.973 22.488 1.00 77.19 91 ALA A CA 1
ATOM 693 C C . ALA A 1 91 ? -16.892 7.201 23.072 1.00 77.19 91 ALA A C 1
ATOM 695 O O . ALA A 1 91 ? -16.268 8.237 23.309 1.00 77.19 91 ALA A O 1
ATOM 696 N N . ARG A 1 92 ? -18.203 7.089 23.288 1.00 75.62 92 ARG A N 1
ATOM 697 C CA . ARG A 1 92 ? -19.021 8.085 23.981 1.00 75.62 92 ARG A CA 1
ATOM 698 C C . ARG A 1 92 ? -19.668 7.424 25.190 1.00 75.62 92 ARG A C 1
ATOM 700 O O . ARG A 1 92 ? -20.469 6.505 25.025 1.00 75.62 92 ARG A O 1
ATOM 707 N N . GLN A 1 93 ? -19.333 7.897 26.386 1.00 80.69 93 GLN A N 1
ATOM 708 C CA . GLN A 1 93 ? -19.991 7.464 27.615 1.00 80.69 93 GLN A CA 1
ATOM 709 C C . GLN A 1 93 ? -21.445 7.958 27.624 1.00 80.69 93 GLN A C 1
ATOM 711 O O . GLN A 1 93 ? -21.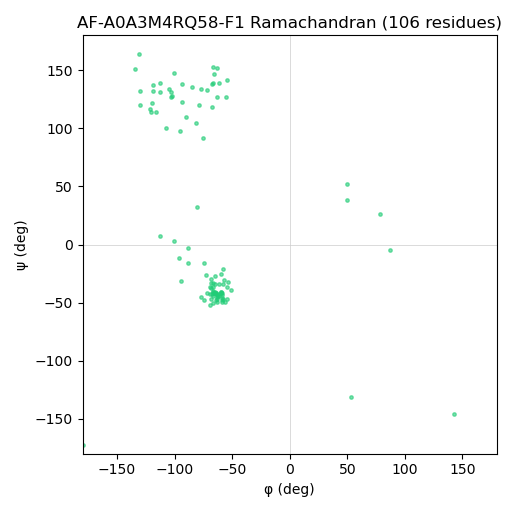756 9.068 27.190 1.00 80.69 93 GLN A O 1
ATOM 716 N N . THR A 1 94 ? -22.346 7.094 28.066 1.00 79.44 94 THR A N 1
ATOM 717 C CA . THR A 1 94 ? -23.790 7.309 28.167 1.00 79.44 94 THR A CA 1
ATOM 718 C C . THR A 1 94 ? -24.250 6.885 29.559 1.00 79.44 94 THR A C 1
ATOM 720 O O . THR A 1 94 ? -23.539 6.164 30.252 1.00 79.44 94 THR A O 1
ATOM 723 N N . ARG A 1 95 ? -25.456 7.291 29.973 1.00 74.69 95 ARG A N 1
ATOM 724 C CA . ARG A 1 95 ? -25.990 6.988 31.314 1.00 74.69 95 ARG A CA 1
ATOM 725 C C . ARG A 1 95 ? -26.079 5.482 31.629 1.00 74.69 95 ARG A C 1
ATOM 727 O O . ARG A 1 95 ? -26.116 5.123 32.794 1.00 74.69 95 ARG A O 1
ATOM 734 N N . SER A 1 96 ? -26.107 4.619 30.610 1.00 74.81 96 SER A N 1
ATOM 735 C CA . SER A 1 96 ? -26.220 3.158 30.738 1.00 74.81 96 SER A CA 1
ATOM 736 C C . SER A 1 96 ? -24.968 2.376 30.307 1.00 74.81 96 SER A C 1
ATOM 738 O O . SER A 1 96 ? -25.019 1.150 30.235 1.00 74.81 96 SER A O 1
ATOM 740 N N . GLY A 1 97 ? -23.852 3.050 29.995 1.00 81.12 97 GLY A N 1
ATOM 741 C CA . GLY A 1 97 ? -22.612 2.403 29.541 1.00 81.12 97 GLY A CA 1
ATOM 742 C C . GLY A 1 97 ? -21.871 3.199 28.463 1.00 81.12 97 GLY A C 1
ATOM 743 O O . GLY A 1 97 ? -21.912 4.427 28.452 1.00 81.12 97 GLY A O 1
ATOM 744 N N . VAL A 1 98 ? -21.218 2.527 27.512 1.00 75.75 98 VAL A N 1
ATOM 745 C CA . VAL A 1 98 ? -20.397 3.152 26.457 1.00 75.75 98 VAL A CA 1
ATOM 746 C C . VAL A 1 98 ? -20.956 2.844 25.068 1.00 75.75 98 VAL A C 1
ATOM 748 O O . VAL A 1 98 ? -21.243 1.701 24.728 1.00 75.75 98 VAL A O 1
ATOM 751 N N . SER A 1 99 ? -21.088 3.866 24.223 1.00 71.56 99 SER A N 1
ATOM 752 C CA . SER A 1 99 ? -21.449 3.726 22.810 1.00 71.56 99 SER A CA 1
ATOM 753 C C . SER A 1 99 ? -20.215 3.904 21.927 1.00 71.56 99 SER A C 1
ATOM 755 O O . SER A 1 99 ? -19.521 4.916 22.041 1.00 71.56 99 SER A O 1
ATOM 757 N N . VAL A 1 100 ? -19.939 2.950 21.032 1.00 75.75 100 VAL A N 1
ATOM 758 C CA . VAL A 1 100 ? -18.852 3.043 20.045 1.00 75.75 100 VAL A CA 1
ATOM 759 C C . VAL A 1 100 ? -19.365 2.716 18.649 1.00 75.75 100 VAL A C 1
ATOM 761 O O . VAL A 1 100 ? -19.854 1.617 18.392 1.00 75.75 100 VAL A O 1
ATOM 764 N N . ALA A 1 101 ? -19.233 3.675 17.730 1.00 70.12 101 ALA A N 1
ATOM 765 C CA . ALA A 1 101 ? -19.607 3.533 16.319 1.00 70.12 101 ALA A CA 1
ATOM 766 C C . ALA A 1 101 ? -21.028 2.964 16.080 1.00 70.12 101 ALA A C 1
ATOM 768 O O . ALA A 1 101 ? -21.258 2.168 15.172 1.00 70.12 101 ALA A O 1
ATOM 769 N N . GLY A 1 102 ? -21.988 3.366 16.919 1.00 69.75 102 GLY A N 1
ATOM 770 C CA . GLY A 1 102 ? -23.387 2.927 16.839 1.00 69.75 102 GLY A CA 1
ATOM 771 C C . GLY A 1 102 ? -23.705 1.630 17.591 1.00 69.75 102 GLY A C 1
ATOM 772 O O . GLY A 1 102 ? -24.876 1.274 17.684 1.00 69.75 102 GLY A O 1
ATOM 773 N N . ARG A 1 103 ? -22.705 0.952 18.168 1.00 78.38 103 ARG A N 1
ATOM 774 C CA . ARG A 1 103 ? -22.886 -0.192 19.075 1.00 78.38 103 ARG A CA 1
ATOM 775 C C . ARG A 1 103 ? -22.906 0.289 20.525 1.00 78.38 103 ARG A C 1
ATOM 777 O O . ARG A 1 103 ? -22.105 1.148 20.886 1.00 78.38 103 ARG A O 1
ATOM 784 N N . ARG A 1 104 ? -23.809 -0.251 21.349 1.00 78.00 104 ARG A N 1
ATOM 785 C CA . ARG A 1 104 ? -23.919 0.059 22.785 1.00 78.00 104 ARG A CA 1
ATOM 786 C C . ARG A 1 104 ? -23.353 -1.098 23.603 1.00 78.00 104 ARG A C 1
ATOM 788 O O . ARG A 1 104 ? -23.695 -2.244 23.341 1.00 78.00 104 ARG A O 1
ATOM 795 N N . TYR A 1 105 ? -22.537 -0.775 24.595 1.00 75.31 105 TYR A N 1
ATOM 796 C CA . TYR A 1 105 ? -21.951 -1.709 25.548 1.00 75.31 105 TYR A CA 1
ATOM 797 C C . TYR A 1 105 ? -22.401 -1.278 26.947 1.00 75.31 105 TYR A C 1
ATOM 799 O O . TYR A 1 105 ? -22.087 -0.168 27.377 1.00 75.31 105 TYR A O 1
ATOM 807 N N . GLN A 1 106 ? -23.203 -2.107 27.616 1.00 71.56 106 GLN A N 1
ATOM 808 C CA . GLN A 1 106 ? -23.691 -1.838 28.972 1.00 71.56 106 GLN A CA 1
ATOM 809 C C . GLN A 1 106 ? -22.645 -2.295 29.999 1.00 71.56 106 GLN A C 1
ATOM 811 O O . GLN A 1 106 ? -22.091 -3.380 29.847 1.00 71.56 106 GLN A O 1
ATOM 816 N N . GLY A 1 107 ? -22.380 -1.475 31.022 1.00 65.31 107 GLY A N 1
ATOM 817 C CA . GLY A 1 107 ? -21.549 -1.866 32.174 1.00 65.31 107 GLY A CA 1
ATOM 818 C C . GLY A 1 107 ? -20.027 -1.864 31.974 1.00 65.31 107 GLY A C 1
ATOM 819 O O . GLY A 1 107 ? -19.348 -2.628 32.652 1.00 65.31 107 GLY A O 1
ATOM 820 N N . ALA A 1 108 ? -19.499 -1.051 31.052 1.00 50.91 108 ALA A N 1
ATOM 821 C CA . ALA A 1 108 ? -18.052 -0.848 30.899 1.00 50.91 108 ALA A CA 1
ATOM 822 C C . ALA A 1 108 ? -17.474 0.090 31.965 1.00 50.91 108 ALA A C 1
ATOM 824 O O . ALA A 1 108 ? -18.158 1.093 32.281 1.00 50.91 108 ALA A O 1
#

Mean predicted aligned error: 10.09 Å

Radius of gyration: 25.5 Å; Cα contacts (8 Å, |Δi|>4): 111; chains: 1; bounding box: 49×20×84 Å

Secondary structure (DSSP, 8-state):
---PPPHHHHHHHHHHHHHHHHHHHHHHHHHHHHHHHHHHHHHHHHHHHHTT--HHHHHHHEEEE---TT----EEEE--SPPPHHHHS-EEEETTEEEETTEEEE--

pLDDT: mean 82.95, std 9.1, range [47.0, 95.56]

Foldseek 3Di:
DDPDDDPVVVVVVVVCVVCVVVVVLVVLLVVQQVVLVVCLQVVLVVCCVVVVFDSVQQSVQWDKAGQDDPRSDIDIGGDDDDDDQVRRADWDADPQGIDGSNDGDGDD

Solvent-accessible surface area (backbone atoms only — not comparable to full-atom values): 6310 Å² total; per-residue (Å²): 137,84,87,75,78,54,73,68,56,54,52,52,50,52,57,46,62,72,47,46,64,62,52,50,55,52,50,52,40,51,50,50,40,50,50,53,55,50,49,56,50,51,53,22,53,50,50,19,63,76,71,42,30,34,43,68,52,46,44,75,36,46,48,77,43,68,42,53,91,91,44,90,57,61,49,77,44,73,63,84,72,90,75,58,67,78,57,30,29,74,72,41,82,50,101,70,23,37,34,31,55,89,44,78,44,72,79,113

Sequence (108 aa):
MTLQPAAADLDALTKFAAVVPKAAAAAQRRAINKTLRWLRTHIAREVGRQERIAVAAVRQRLRAYPASGSAMRGKLWFGLDAISASRIGRARQTRSGVSVAGRRYQGA

Organism: NCBI:txid251707